Protein AF-A0A8T6ZBD5-F1 (afdb_monomer_lite)

pLDDT: mean 94.78, std 5.13, range [65.56, 98.12]

Sequence (55 aa):
MSARIARTMRALGEAFDAGRFVAPVVAAHFPRERAREAYEAVAAATHGRVAINLG

Structure (mmCIF, N/CA/C/O backbone):
data_AF-A0A8T6ZBD5-F1
#
_entry.id   AF-A0A8T6ZBD5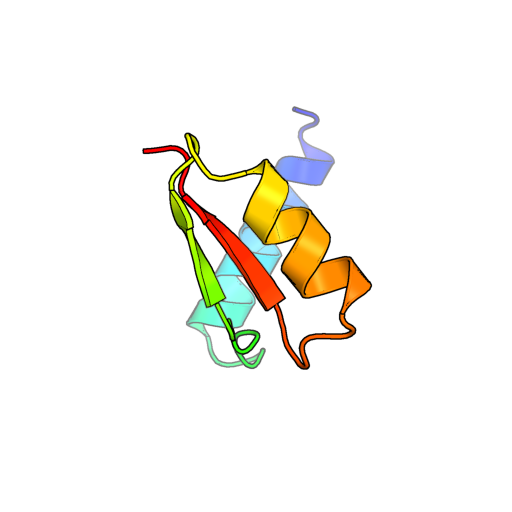-F1
#
loop_
_atom_site.group_PDB
_atom_site.id
_atom_site.type_symbol
_atom_site.label_atom_id
_atom_site.label_alt_id
_atom_site.label_comp_id
_atom_site.label_asym_id
_atom_site.label_entity_id
_atom_site.label_seq_id
_atom_site.pdbx_PDB_ins_code
_atom_site.Cartn_x
_atom_site.Cartn_y
_atom_site.Cartn_z
_atom_site.occupancy
_atom_site.B_iso_or_equiv
_atom_site.auth_seq_id
_atom_site.auth_comp_id
_atom_site.auth_asym_id
_atom_site.auth_atom_id
_atom_site.pdbx_PDB_model_num
ATOM 1 N N . MET A 1 1 ? 18.614 15.901 1.647 1.00 65.56 1 MET A N 1
ATOM 2 C CA . MET A 1 1 ? 18.598 14.515 1.118 1.00 65.56 1 MET A CA 1
ATOM 3 C C . MET A 1 1 ? 19.967 14.203 0.515 1.00 65.56 1 MET A C 1
ATOM 5 O O . MET A 1 1 ? 20.459 15.025 -0.244 1.00 65.56 1 MET A O 1
ATOM 9 N N . SER A 1 2 ? 20.609 13.076 0.845 1.00 89.50 2 SER A N 1
ATOM 10 C CA . SER A 1 2 ? 21.909 12.705 0.246 1.00 89.50 2 SER A CA 1
ATOM 11 C C . SER A 1 2 ? 21.748 12.275 -1.221 1.00 89.50 2 SER A C 1
ATOM 13 O O . SER A 1 2 ? 20.805 11.552 -1.546 1.00 89.50 2 SER A O 1
ATOM 15 N N . ALA A 1 3 ? 22.691 12.648 -2.096 1.00 92.25 3 ALA A N 1
ATOM 16 C CA . ALA A 1 3 ? 22.686 12.284 -3.520 1.00 92.25 3 ALA A CA 1
ATOM 17 C C . ALA A 1 3 ? 22.610 10.763 -3.765 1.00 92.25 3 ALA A C 1
ATOM 19 O O . ALA A 1 3 ? 22.028 10.317 -4.752 1.00 92.25 3 ALA A O 1
ATOM 20 N N . ARG A 1 4 ? 23.156 9.951 -2.847 1.00 94.38 4 ARG A N 1
ATOM 21 C CA . ARG A 1 4 ? 23.048 8.485 -2.903 1.00 94.38 4 ARG A CA 1
ATOM 22 C C . ARG A 1 4 ? 21.601 8.018 -2.741 1.00 94.38 4 ARG A C 1
ATOM 24 O O . ARG A 1 4 ? 21.142 7.207 -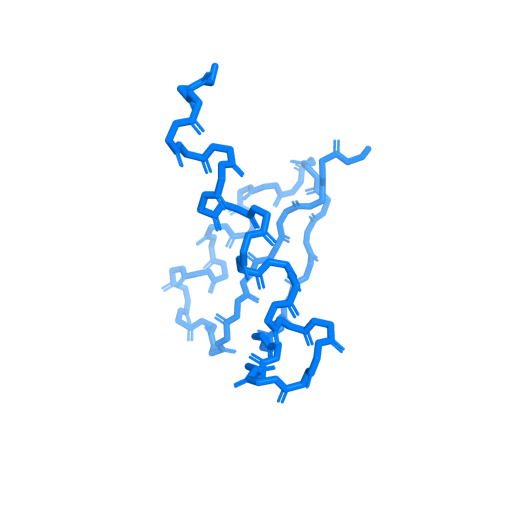3.534 1.00 94.38 4 ARG A O 1
ATOM 31 N N . ILE A 1 5 ? 20.886 8.568 -1.757 1.00 95.00 5 ILE A N 1
ATOM 32 C CA . ILE A 1 5 ? 19.486 8.216 -1.482 1.00 95.00 5 ILE A CA 1
ATOM 33 C C . ILE A 1 5 ? 18.606 8.605 -2.671 1.00 95.00 5 ILE A C 1
ATOM 35 O O . ILE A 1 5 ? 17.788 7.804 -3.108 1.00 95.00 5 ILE A O 1
ATOM 39 N N . ALA A 1 6 ? 18.824 9.794 -3.242 1.00 95.50 6 ALA A N 1
ATOM 40 C CA . ALA A 1 6 ? 18.076 10.250 -4.412 1.00 95.50 6 ALA A CA 1
ATOM 41 C C . ALA A 1 6 ? 18.227 9.295 -5.611 1.00 95.50 6 ALA A C 1
ATOM 43 O O . ALA A 1 6 ? 17.232 8.934 -6.236 1.00 95.50 6 ALA A O 1
ATOM 44 N N . ARG A 1 7 ? 19.451 8.819 -5.893 1.00 96.88 7 ARG A N 1
ATOM 45 C CA . ARG A 1 7 ? 19.683 7.829 -6.960 1.00 96.88 7 ARG A CA 1
ATOM 46 C C . ARG A 1 7 ? 18.992 6.499 -6.683 1.00 96.88 7 ARG A C 1
ATOM 48 O O . ARG A 1 7 ? 18.406 5.930 -7.596 1.00 96.88 7 ARG A O 1
ATOM 55 N N . THR A 1 8 ? 19.031 6.021 -5.441 1.00 96.88 8 THR A N 1
ATOM 56 C CA . THR A 1 8 ? 18.334 4.788 -5.054 1.00 96.88 8 THR A CA 1
ATOM 57 C C . THR A 1 8 ? 16.824 4.915 -5.237 1.00 96.88 8 THR A C 1
ATOM 59 O O . THR A 1 8 ? 16.220 4.038 -5.842 1.00 96.88 8 THR A O 1
ATOM 62 N N . MET A 1 9 ? 16.216 6.012 -4.776 1.00 95.88 9 MET A N 1
ATOM 63 C CA . MET A 1 9 ? 14.773 6.237 -4.931 1.00 95.88 9 MET A CA 1
ATOM 64 C C . MET A 1 9 ? 14.364 6.310 -6.403 1.00 95.88 9 MET A C 1
ATOM 66 O O . MET A 1 9 ? 13.371 5.699 -6.790 1.00 95.88 9 MET A O 1
ATOM 70 N N . ARG A 1 10 ? 15.166 6.981 -7.240 1.00 97.12 10 ARG A N 1
ATOM 71 C CA . ARG A 1 10 ? 14.933 7.029 -8.687 1.00 97.12 10 ARG A CA 1
ATOM 72 C C . ARG A 1 10 ? 14.981 5.637 -9.324 1.00 97.12 10 ARG A C 1
ATOM 74 O O . ARG A 1 10 ? 14.061 5.275 -10.045 1.00 97.12 10 ARG A O 1
ATOM 81 N N . ALA A 1 11 ? 16.018 4.855 -9.026 1.00 97.06 11 ALA A N 1
ATOM 82 C CA . ALA A 1 11 ? 16.168 3.508 -9.574 1.00 97.06 11 ALA A CA 1
ATOM 83 C C . ALA A 1 11 ? 15.025 2.569 -9.143 1.00 97.06 11 ALA A C 1
ATOM 85 O O . ALA A 1 11 ? 14.602 1.719 -9.922 1.00 97.06 11 ALA A O 1
ATOM 86 N N . LEU A 1 12 ? 14.511 2.732 -7.917 1.00 96.06 12 LEU A N 1
ATOM 87 C CA . LEU A 1 12 ? 13.334 2.001 -7.448 1.00 96.06 12 LEU A CA 1
ATOM 88 C C . LEU A 1 12 ? 12.089 2.371 -8.261 1.00 96.06 12 LEU A C 1
ATOM 90 O O . LEU A 1 12 ? 11.407 1.464 -8.729 1.00 96.06 12 LEU A O 1
ATOM 94 N N . GLY A 1 13 ? 11.828 3.665 -8.475 1.00 95.75 13 GLY A N 1
ATOM 95 C CA . GLY A 1 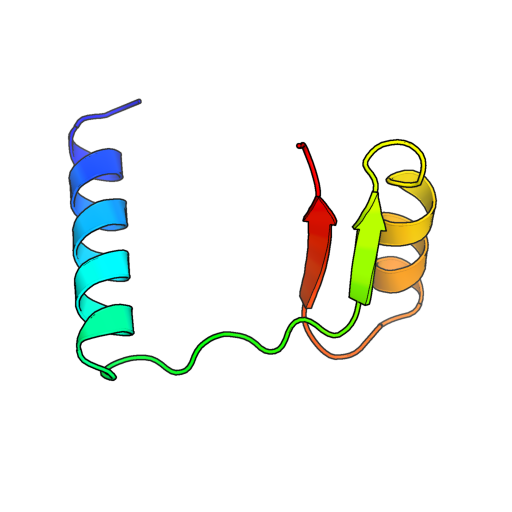13 ? 10.710 4.131 -9.307 1.00 95.75 13 GLY A CA 1
ATOM 96 C C . GLY A 1 13 ? 10.759 3.547 -10.720 1.00 95.75 13 GLY A C 1
ATOM 97 O O . GLY A 1 13 ? 9.831 2.860 -11.133 1.00 95.75 13 GLY A O 1
ATOM 98 N N . GLU A 1 14 ? 11.904 3.679 -11.397 1.00 97.56 14 GLU A N 1
ATOM 99 C CA . GLU A 1 14 ? 12.114 3.130 -12.747 1.00 97.56 14 GLU A CA 1
ATOM 100 C C . GLU A 1 14 ? 11.941 1.598 -12.810 1.00 97.56 14 GLU A C 1
ATOM 102 O O . GLU A 1 14 ? 11.648 1.029 -13.862 1.00 97.56 14 GLU A O 1
ATOM 107 N N . ALA A 1 15 ? 12.157 0.880 -11.707 1.00 97.19 15 ALA A N 1
ATOM 108 C CA . ALA A 1 15 ? 11.933 -0.559 -11.650 1.00 97.19 15 ALA A CA 1
ATOM 109 C C . ALA A 1 15 ? 10.455 -0.933 -11.454 1.00 97.19 15 ALA A C 1
ATOM 111 O O . ALA A 1 15 ? 10.018 -1.916 -12.057 1.00 97.19 15 ALA A O 1
ATOM 112 N N . PHE A 1 16 ? 9.690 -0.155 -10.684 1.00 96.50 16 PHE A N 1
ATOM 113 C CA . PHE A 1 16 ? 8.233 -0.309 -10.602 1.00 96.50 16 PHE A CA 1
ATOM 114 C C . PHE A 1 16 ? 7.561 0.021 -11.939 1.00 96.50 16 PHE A C 1
ATOM 116 O O . PHE A 1 16 ? 6.759 -0.779 -12.413 1.00 96.50 16 PHE A O 1
ATOM 123 N N . ASP A 1 17 ? 7.953 1.123 -12.586 1.00 95.56 17 ASP A N 1
ATOM 124 C CA . ASP A 1 17 ? 7.393 1.539 -13.882 1.00 95.56 17 ASP A CA 1
ATOM 125 C C . ASP A 1 17 ? 7.652 0.496 -14.979 1.00 95.56 17 ASP A C 1
ATOM 127 O O . ASP A 1 17 ? 6.792 0.219 -15.812 1.00 95.56 17 ASP A O 1
ATOM 131 N N . ALA A 1 18 ? 8.826 -0.143 -14.949 1.00 97.12 18 ALA A N 1
ATOM 132 C CA . ALA A 1 18 ? 9.183 -1.226 -15.863 1.00 97.12 18 ALA A CA 1
ATOM 133 C C . ALA A 1 18 ? 8.525 -2.581 -15.520 1.00 97.12 18 ALA A C 1
ATOM 135 O O . ALA A 1 18 ? 8.853 -3.586 -16.150 1.00 97.12 18 ALA A O 1
ATOM 136 N N . GLY A 1 19 ? 7.671 -2.654 -14.492 1.00 96.25 19 GLY A N 1
ATOM 137 C CA . GLY A 1 19 ? 7.016 -3.893 -14.058 1.00 96.25 19 GLY A CA 1
ATOM 138 C C . GLY A 1 19 ? 7.961 -4.930 -13.439 1.00 96.25 19 GLY A C 1
ATOM 139 O O . GLY A 1 19 ? 7.588 -6.091 -13.285 1.00 96.25 19 GLY A O 1
ATOM 140 N N . ARG A 1 20 ? 9.189 -4.537 -13.069 1.00 97.75 20 ARG A N 1
ATOM 141 C CA . ARG A 1 20 ? 10.167 -5.439 -12.428 1.00 97.75 20 ARG A CA 1
ATOM 142 C C . ARG A 1 20 ? 9.816 -5.733 -10.972 1.00 97.75 20 ARG A C 1
ATOM 144 O O . ARG A 1 20 ? 10.284 -6.727 -10.423 1.00 97.75 20 ARG A O 1
ATOM 151 N N . PHE A 1 21 ? 9.001 -4.879 -10.358 1.00 96.00 21 PHE A N 1
ATOM 152 C CA . PHE A 1 21 ? 8.488 -5.051 -9.007 1.00 96.00 21 PHE A CA 1
ATOM 153 C C . PHE A 1 21 ? 6.966 -4.965 -8.990 1.00 96.00 21 PHE A C 1
ATOM 155 O O . PHE A 1 21 ? 6.363 -4.182 -9.719 1.00 96.00 21 PHE A O 1
ATOM 162 N N . VAL A 1 22 ? 6.356 -5.748 -8.102 1.00 92.88 22 VAL A N 1
ATOM 163 C CA . VAL A 1 22 ? 4.918 -5.688 -7.835 1.00 92.88 22 VAL A CA 1
ATOM 164 C C . VAL A 1 22 ? 4.660 -4.593 -6.809 1.00 92.88 22 VAL A C 1
ATOM 166 O O . VAL A 1 22 ? 5.291 -4.571 -5.748 1.00 92.88 22 VAL A O 1
ATOM 169 N N . ALA A 1 23 ? 3.735 -3.686 -7.121 1.00 89.00 23 ALA A N 1
ATOM 170 C CA . ALA A 1 23 ? 3.324 -2.649 -6.187 1.00 89.00 23 ALA A CA 1
ATOM 171 C C . ALA A 1 23 ? 2.768 -3.282 -4.895 1.00 89.00 23 ALA A C 1
ATOM 173 O O . ALA A 1 23 ? 2.006 -4.251 -4.960 1.00 89.00 23 ALA A O 1
ATOM 174 N N . PRO A 1 24 ? 3.131 -2.766 -3.710 1.00 88.62 24 PRO A N 1
ATOM 175 C CA . PRO A 1 24 ? 2.586 -3.280 -2.466 1.00 88.62 24 PRO A CA 1
ATOM 176 C C . PRO A 1 24 ? 1.078 -3.022 -2.398 1.00 88.62 24 PRO A C 1
ATOM 178 O O . PRO A 1 24 ? 0.608 -1.934 -2.723 1.00 88.62 24 PRO A O 1
ATOM 181 N N . VAL A 1 25 ? 0.325 -4.007 -1.909 1.00 91.94 25 VAL A N 1
ATOM 182 C CA . VAL A 1 25 ? -1.108 -3.843 -1.647 1.00 91.94 25 VAL A CA 1
ATOM 183 C C . VAL A 1 25 ? -1.293 -2.904 -0.455 1.00 91.94 25 VAL A C 1
ATOM 185 O O . VAL A 1 25 ? -0.828 -3.189 0.655 1.00 91.94 25 VAL A O 1
ATOM 188 N N . VAL A 1 26 ? -1.974 -1.782 -0.686 1.00 94.69 26 VAL A N 1
ATOM 189 C CA . VAL A 1 26 ? -2.432 -0.880 0.374 1.00 94.69 26 VAL A CA 1
ATOM 190 C C . VAL A 1 26 ? -3.819 -1.336 0.807 1.00 94.69 26 VAL A C 1
ATOM 192 O O . VAL A 1 26 ? -4.771 -1.272 0.037 1.00 94.69 26 VAL A O 1
ATOM 195 N N . ALA A 1 27 ? -3.914 -1.841 2.032 1.00 96.38 27 ALA A N 1
ATOM 196 C CA . ALA A 1 27 ? -5.140 -2.391 2.598 1.00 96.38 27 ALA A CA 1
ATOM 197 C C . ALA A 1 27 ? -6.058 -1.305 3.177 1.00 96.38 27 ALA A C 1
ATOM 199 O O . ALA A 1 27 ? -7.269 -1.496 3.243 1.00 96.38 27 ALA A O 1
ATOM 200 N N . ALA A 1 28 ? -5.493 -0.167 3.595 1.00 96.06 28 ALA A N 1
ATOM 201 C CA . ALA A 1 28 ? -6.254 0.950 4.142 1.00 96.06 28 ALA A CA 1
ATOM 202 C C . ALA A 1 28 ? -5.558 2.296 3.900 1.00 96.06 28 ALA A C 1
ATOM 204 O O . ALA A 1 28 ? -4.330 2.398 3.970 1.00 96.06 28 ALA A O 1
ATOM 205 N N . HIS A 1 29 ? -6.368 3.333 3.683 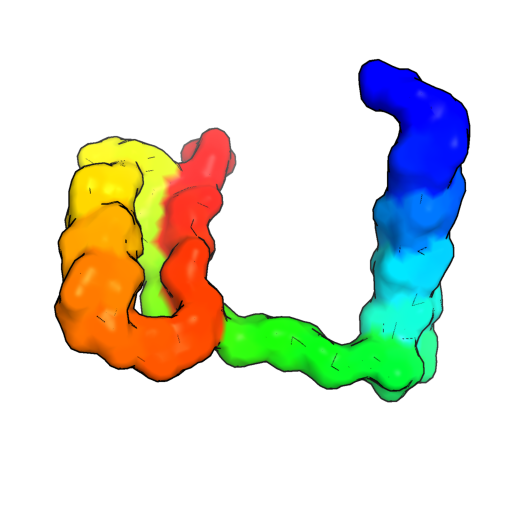1.00 97.12 29 HIS A N 1
ATOM 206 C CA . HIS A 1 29 ? -5.939 4.727 3.615 1.00 97.12 29 HIS A CA 1
ATOM 207 C C . HIS A 1 29 ? -6.610 5.530 4.724 1.00 97.12 29 HIS A C 1
ATOM 209 O O . HIS A 1 29 ? -7.823 5.444 4.910 1.00 97.12 29 HIS A O 1
ATOM 215 N N . PHE A 1 30 ? -5.827 6.358 5.406 1.00 97.44 30 PHE A N 1
ATOM 216 C CA . PHE A 1 30 ? -6.317 7.298 6.404 1.00 97.44 30 PHE A CA 1
ATOM 217 C C . PHE A 1 30 ? -5.907 8.723 6.026 1.00 97.44 30 PHE A C 1
ATOM 219 O O . PHE A 1 30 ? -4.779 8.933 5.573 1.00 97.44 30 PHE A O 1
ATOM 226 N N . PRO A 1 31 ? -6.789 9.717 6.205 1.00 97.38 31 PRO A N 1
ATOM 227 C CA . PRO A 1 31 ? -6.381 11.112 6.132 1.00 97.38 31 PRO A CA 1
ATOM 228 C C . PRO A 1 31 ? -5.483 11.461 7.331 1.00 97.38 31 PRO A C 1
ATOM 230 O O . PRO A 1 31 ? -5.515 10.778 8.362 1.00 97.38 31 PRO A O 1
ATOM 233 N N . ARG A 1 32 ? -4.683 12.525 7.213 1.00 96.81 32 ARG A N 1
ATOM 234 C CA . ARG A 1 32 ? -3.737 12.964 8.253 1.00 96.81 32 ARG A CA 1
ATOM 235 C C . ARG A 1 32 ? -4.401 13.149 9.620 1.00 96.81 32 ARG A C 1
ATOM 237 O O . ARG A 1 32 ? -3.812 12.782 10.637 1.00 96.81 32 ARG A O 1
ATOM 244 N N . GLU A 1 33 ? -5.620 13.673 9.656 1.00 97.31 33 GLU A N 1
ATOM 245 C CA . GLU A 1 33 ? -6.391 13.933 10.882 1.00 97.31 33 GLU A CA 1
ATOM 246 C C . GLU A 1 33 ? -6.695 12.638 11.649 1.00 97.31 33 GLU A C 1
ATOM 248 O O . GLU A 1 33 ? -6.874 12.660 12.865 1.00 97.31 33 GLU A O 1
ATOM 253 N N . ARG A 1 34 ? -6.694 11.498 10.946 1.00 97.44 34 ARG A N 1
ATOM 254 C CA . ARG A 1 34 ? -6.933 10.153 11.487 1.00 97.44 34 ARG A CA 1
ATOM 255 C C . ARG A 1 34 ? -5.657 9.309 11.540 1.00 97.44 34 ARG A C 1
ATOM 257 O O . ARG A 1 34 ? -5.725 8.083 11.572 1.00 97.44 34 ARG A O 1
ATOM 264 N N . ALA A 1 35 ? -4.479 9.938 11.598 1.00 96.56 35 ALA A N 1
ATOM 265 C CA . ALA A 1 35 ? -3.198 9.230 11.692 1.00 96.56 35 ALA A CA 1
ATOM 266 C C . ALA A 1 35 ? -3.142 8.233 12.864 1.00 96.56 35 ALA A C 1
ATOM 268 O O . ALA A 1 35 ? -2.546 7.168 12.738 1.00 96.56 35 ALA A O 1
ATOM 269 N N . ARG A 1 36 ? -3.797 8.542 13.992 1.00 97.75 36 ARG A N 1
ATOM 270 C CA . ARG A 1 36 ? -3.902 7.619 15.131 1.00 97.75 36 ARG A CA 1
ATOM 271 C C . ARG A 1 36 ? -4.547 6.287 14.738 1.00 97.75 36 ARG A C 1
ATOM 273 O O . ARG A 1 36 ? -4.015 5.235 15.071 1.00 97.75 36 ARG A O 1
ATOM 280 N N . GLU A 1 37 ? -5.644 6.333 13.998 1.00 97.81 37 GLU A N 1
ATOM 281 C CA . GLU A 1 37 ? -6.387 5.141 13.579 1.00 97.81 37 GLU A CA 1
ATOM 282 C C . GLU A 1 37 ? -5.591 4.303 12.574 1.00 97.81 37 GLU A C 1
ATOM 284 O O . GLU A 1 37 ? -5.675 3.077 12.571 1.00 97.81 37 GLU A O 1
ATOM 289 N N . ALA A 1 38 ? -4.729 4.947 11.782 1.00 97.44 38 ALA A N 1
ATOM 290 C CA . ALA A 1 38 ? -3.772 4.245 10.937 1.00 97.44 38 ALA A CA 1
ATOM 291 C C . ALA A 1 38 ? -2.803 3.381 11.766 1.00 97.44 38 ALA A C 1
ATOM 293 O O . ALA A 1 38 ? -2.535 2.233 11.408 1.00 97.44 38 ALA A O 1
ATOM 294 N N . TYR A 1 39 ? -2.305 3.897 12.897 1.00 97.06 39 TYR A N 1
ATOM 295 C CA . TYR A 1 39 ? -1.464 3.118 13.813 1.00 97.06 39 TYR A CA 1
ATOM 296 C C . TYR A 1 39 ? -2.247 2.017 14.532 1.00 97.06 39 TYR A C 1
ATOM 298 O O . TYR A 1 39 ? -1.722 0.918 14.707 1.00 97.06 39 TYR A O 1
ATOM 306 N N . GLU A 1 40 ? -3.499 2.275 14.909 1.00 98.12 40 GLU A N 1
ATOM 307 C CA . GLU A 1 40 ? -4.377 1.261 15.505 1.00 98.12 40 GLU A CA 1
ATOM 308 C C . GLU A 1 40 ? -4.646 0.108 14.521 1.00 98.12 40 GLU A C 1
ATOM 310 O O . GLU A 1 40 ? -4.559 -1.055 14.910 1.00 98.12 40 GLU A O 1
ATOM 315 N N . ALA A 1 41 ? -4.847 0.395 13.230 1.00 97.38 41 ALA A N 1
ATOM 316 C CA . ALA A 1 41 ? -4.986 -0.627 12.190 1.00 97.38 41 ALA A CA 1
ATOM 317 C C . ALA A 1 41 ? -3.724 -1.501 12.046 1.00 97.38 41 ALA A C 1
ATOM 319 O O . ALA A 1 41 ? -3.825 -2.717 11.852 1.00 97.38 41 ALA A O 1
ATOM 320 N N . VAL A 1 42 ? -2.532 -0.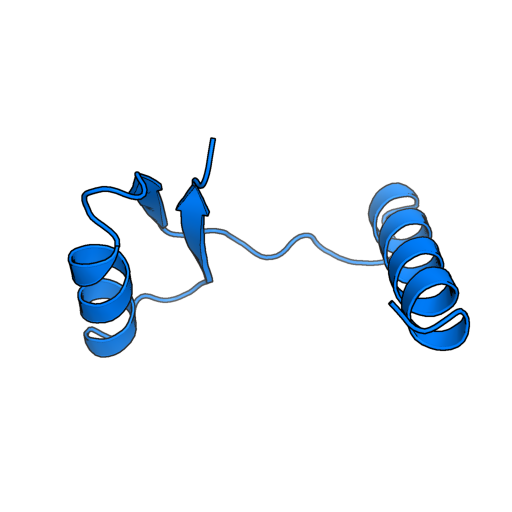907 12.176 1.00 96.31 42 VAL A N 1
ATOM 321 C CA . VAL A 1 42 ? -1.267 -1.662 12.211 1.00 96.31 42 VAL A CA 1
ATOM 322 C C . VAL A 1 42 ? -1.187 -2.532 13.468 1.00 96.31 42 VAL A C 1
ATOM 324 O O . VAL A 1 42 ? -0.850 -3.711 13.365 1.00 96.31 42 VAL A O 1
ATOM 327 N N . ALA A 1 43 ? -1.532 -1.988 14.639 1.00 97.44 43 ALA A N 1
ATOM 328 C CA . ALA A 1 43 ? -1.539 -2.729 15.903 1.00 97.44 43 ALA A CA 1
ATOM 329 C C . ALA A 1 43 ? -2.543 -3.896 15.896 1.00 97.44 43 ALA A C 1
ATOM 331 O O . ALA A 1 43 ? -2.276 -4.940 16.487 1.00 97.44 43 ALA A O 1
ATOM 332 N N . ALA A 1 44 ? -3.651 -3.754 15.167 1.00 96.94 44 ALA A N 1
ATOM 333 C CA . ALA A 1 44 ? -4.638 -4.805 14.930 1.00 96.94 44 ALA A CA 1
ATOM 334 C C . ALA A 1 44 ? -4.200 -5.856 13.885 1.00 96.94 44 ALA A C 1
ATOM 336 O O . ALA A 1 44 ? -5.007 -6.689 13.481 1.00 96.94 44 ALA A O 1
ATOM 337 N N . ALA A 1 45 ? -2.938 -5.829 13.439 1.00 94.44 45 ALA A N 1
ATOM 338 C CA . ALA A 1 45 ? -2.364 -6.758 12.465 1.00 94.44 45 ALA A CA 1
ATOM 339 C C . ALA A 1 45 ? -3.063 -6.758 11.089 1.00 94.44 45 ALA A C 1
ATOM 341 O O . ALA A 1 45 ? -3.184 -7.803 10.446 1.00 94.44 45 ALA A O 1
ATOM 342 N N . THR A 1 46 ? -3.485 -5.581 10.603 1.00 94.62 46 THR A N 1
ATOM 343 C CA . THR A 1 46 ? -4.005 -5.431 9.231 1.00 94.62 46 THR A CA 1
ATOM 344 C C . THR A 1 46 ? -3.017 -6.010 8.217 1.00 94.62 46 THR A C 1
ATOM 346 O O . THR A 1 46 ? -1.861 -5.591 8.148 1.00 94.62 46 THR A O 1
ATOM 349 N N . HIS A 1 47 ? -3.472 -6.966 7.404 1.00 92.75 47 HIS A N 1
ATOM 350 C CA . HIS A 1 47 ? -2.634 -7.578 6.380 1.00 92.75 47 HIS A CA 1
ATOM 351 C C . HIS A 1 47 ? -2.474 -6.635 5.181 1.00 92.75 47 HIS A C 1
ATOM 353 O O . HIS A 1 47 ? -3.454 -6.279 4.533 1.00 92.75 47 HIS A O 1
ATOM 359 N N . GLY A 1 48 ? -1.236 -6.242 4.875 1.00 92.31 48 GLY A N 1
ATOM 360 C CA . GLY A 1 48 ? -0.912 -5.292 3.808 1.00 92.31 48 GLY A CA 1
ATOM 361 C C . GLY A 1 48 ? -0.312 -3.994 4.344 1.00 92.31 48 GLY A C 1
ATOM 362 O O . GLY A 1 48 ? 0.209 -3.942 5.459 1.00 92.31 48 GLY A O 1
ATOM 363 N N . ARG A 1 49 ? -0.317 -2.938 3.526 1.00 95.88 49 ARG A N 1
ATOM 364 C CA . ARG A 1 49 ? 0.168 -1.609 3.933 1.00 95.88 49 ARG A CA 1
ATOM 365 C C . ARG A 1 49 ? -0.985 -0.723 4.391 1.00 95.88 49 ARG A C 1
ATOM 367 O O . ARG A 1 49 ? -2.050 -0.733 3.783 1.00 95.88 49 ARG A O 1
ATOM 374 N N . VAL A 1 50 ? -0.736 0.084 5.417 1.00 96.94 50 VAL A N 1
ATOM 375 C CA . VAL A 1 50 ? -1.611 1.186 5.827 1.00 96.94 50 VAL A CA 1
ATOM 376 C C . VAL A 1 50 ? -0.939 2.489 5.408 1.00 96.94 50 VAL A C 1
ATOM 378 O O . VAL A 1 50 ? 0.225 2.714 5.744 1.00 96.94 50 VAL A O 1
ATOM 381 N N . ALA A 1 51 ? -1.645 3.323 4.649 1.00 96.88 51 ALA A N 1
ATOM 382 C CA . ALA A 1 51 ? -1.133 4.594 4.149 1.00 96.88 51 ALA A CA 1
ATOM 383 C C . ALA A 1 51 ? -1.816 5.775 4.849 1.00 96.88 51 ALA A C 1
ATOM 385 O O . ALA A 1 51 ? -3.037 5.792 5.006 1.00 96.88 51 ALA A O 1
ATOM 386 N N . ILE A 1 52 ? -1.025 6.778 5.233 1.00 97.69 52 ILE A N 1
ATOM 387 C CA . ILE A 1 52 ? -1.531 8.078 5.681 1.00 97.69 52 ILE A CA 1
ATOM 388 C C . ILE A 1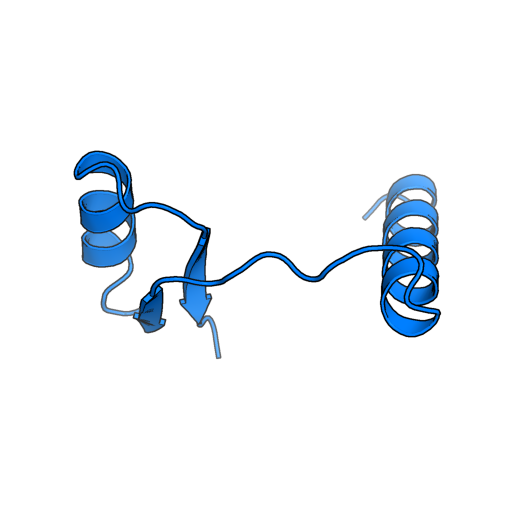 52 ? -1.356 9.057 4.525 1.00 97.69 52 ILE A C 1
ATOM 390 O O . ILE A 1 52 ? -0.237 9.282 4.060 1.00 97.69 52 ILE A O 1
ATOM 394 N N . ASN A 1 53 ? -2.457 9.642 4.071 1.00 95.31 53 ASN A N 1
ATOM 395 C CA . ASN A 1 53 ? -2.444 10.662 3.035 1.00 95.31 53 ASN A CA 1
ATOM 396 C C . ASN A 1 53 ? -2.115 12.016 3.683 1.00 95.31 53 ASN A C 1
ATOM 398 O O . ASN A 1 53 ? -2.793 12.439 4.617 1.00 95.31 53 ASN A O 1
ATOM 402 N N . LEU A 1 54 ? -1.054 12.667 3.199 1.00 89.25 54 LEU A N 1
ATOM 403 C CA . LEU A 1 54 ? -0.525 13.925 3.750 1.00 89.25 54 LEU A CA 1
ATOM 404 C C . LEU A 1 54 ? -0.949 15.178 2.965 1.00 89.25 54 LEU A C 1
ATOM 406 O O . LEU A 1 54 ? -0.474 16.263 3.297 1.00 89.25 54 LEU A O 1
ATOM 410 N N . GLY A 1 55 ? -1.743 14.996 1.903 1.00 78.94 55 GLY A N 1
ATOM 411 C CA . GLY A 1 55 ? -2.202 16.062 1.005 1.00 78.94 55 GLY A CA 1
ATOM 412 C C . GLY A 1 55 ? -3.127 17.063 1.674 1.00 78.94 55 GLY A C 1
ATOM 413 O O . GLY A 1 55 ? -3.805 16.670 2.648 1.00 78.94 55 GLY A O 1
#

Secondary structure (DSSP, 8-state):
--HHHHHHHHHHHHHHHTTSSPPPPEEEEEEGGGHHHHHHHHHTT-SSEEEEE--

Organism: NCBI:txid159450

Foldseek 3Di:
DDPVVVVVVVVVVVCVVVVVDDDWDAQEEDEPVVVVVLVVCVVVVPPTHYYYDDD

Radius of gyration: 14.44 Å; chains: 1; bounding box: 30×24×32 Å